Protein AF-A0A2N0NFM0-F1 (afdb_monomer_lite)

Sequence (67 aa):
MGLEAYFLAGDINKSEKYTAQEMHNELKGLVEEGVLEEEEIPKISTISNWISRYAQTHRKLKAQQAL

Organism: NCBI:txid588596

Radius of gyration: 13.41 Å; chains: 1; bounding box: 35×20×35 Å

pLDDT: mean 76.19, std 15.33, range [45.75, 94.12]

Secondary structure (DSSP, 8-state):
--THHHHHHHHTT-SS---HHHHHHHHHHHHHTTSS-GGG---HHHHHHHHHHHHHHHHHHHHHTT-

Foldseek 3Di:
DDLVVVLVVVVVPDPDQDQLVNSLVVVVVCVVVVNDPPVSRDDSVVSNVSSVVVVVVVVVVVVVVVD

Structure (mmCIF, N/CA/C/O backbone):
data_AF-A0A2N0NFM0-F1
#
_entry.id   AF-A0A2N0NFM0-F1
#
loop_
_atom_site.group_PDB
_atom_site.id
_atom_site.type_symbol
_atom_site.label_atom_id
_atom_site.label_alt_id
_atom_site.label_comp_id
_atom_site.label_asym_id
_atom_site.label_entity_id
_atom_site.label_seq_id
_atom_site.pdbx_PDB_ins_code
_atom_site.Cartn_x
_atom_site.Cartn_y
_atom_site.Cartn_z
_ato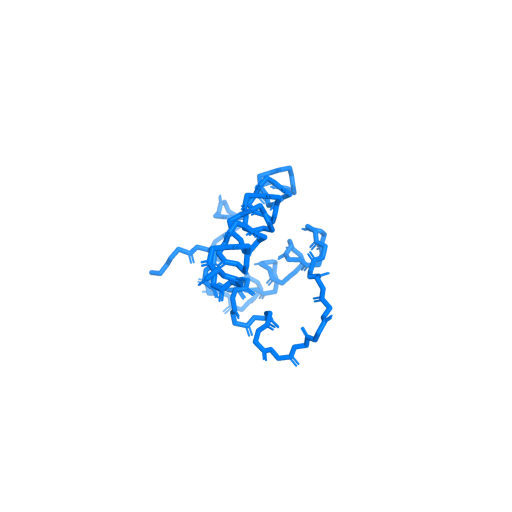m_site.occupancy
_atom_site.B_iso_or_equiv
_atom_site.auth_seq_id
_atom_site.auth_comp_id
_atom_site.auth_asym_id
_atom_site.auth_atom_id
_atom_site.pdbx_PDB_model_num
ATOM 1 N N . MET A 1 1 ? -5.556 -13.033 -1.017 1.00 53.69 1 MET A N 1
ATOM 2 C CA . MET A 1 1 ? -4.677 -12.172 -1.840 1.00 53.69 1 MET A CA 1
ATOM 3 C C . MET A 1 1 ? -3.838 -11.349 -0.878 1.00 53.69 1 MET A C 1
ATOM 5 O O . MET A 1 1 ? -4.400 -10.896 0.106 1.00 53.69 1 MET A O 1
ATOM 9 N N . GLY A 1 2 ? -2.520 -11.238 -1.072 1.00 72.94 2 GLY A N 1
ATOM 10 C CA . GLY A 1 2 ? -1.686 -10.374 -0.221 1.00 72.94 2 GLY A CA 1
ATOM 11 C C . GLY A 1 2 ? -1.875 -8.897 -0.581 1.00 72.94 2 GLY A C 1
ATOM 12 O O . GLY A 1 2 ? -2.251 -8.602 -1.713 1.00 72.94 2 GLY A O 1
ATOM 13 N N . LEU A 1 3 ? -1.582 -7.976 0.345 1.00 73.88 3 LEU A N 1
ATOM 14 C CA . LEU A 1 3 ? -1.693 -6.521 0.118 1.00 73.88 3 LEU A CA 1
ATOM 15 C C . LEU A 1 3 ? -0.848 -6.027 -1.074 1.00 73.88 3 LEU A C 1
ATOM 17 O O . LEU A 1 3 ? -1.150 -5.017 -1.701 1.00 73.88 3 LEU A O 1
ATOM 21 N N . GLU A 1 4 ? 0.181 -6.791 -1.434 1.00 69.31 4 GLU A N 1
ATOM 22 C CA . GLU A 1 4 ? 1.028 -6.594 -2.614 1.00 69.31 4 GLU A CA 1
ATOM 23 C C . GLU A 1 4 ? 0.246 -6.692 -3.941 1.00 69.31 4 GLU A C 1
ATOM 25 O O . GLU A 1 4 ? 0.670 -6.134 -4.949 1.00 69.31 4 GLU A O 1
ATOM 30 N N . ALA A 1 5 ? -0.910 -7.368 -3.966 1.00 72.06 5 ALA A N 1
ATOM 31 C CA . ALA A 1 5 ? -1.749 -7.474 -5.160 1.00 72.06 5 ALA A CA 1
ATOM 32 C C . ALA A 1 5 ? -2.442 -6.148 -5.516 1.00 72.06 5 ALA A C 1
ATOM 34 O O . ALA A 1 5 ? -2.620 -5.864 -6.700 1.00 72.06 5 ALA A O 1
ATOM 35 N N . TYR A 1 6 ? -2.773 -5.317 -4.521 1.00 70.81 6 TYR A N 1
ATOM 36 C CA . TYR A 1 6 ? -3.330 -3.980 -4.758 1.00 70.81 6 TYR A CA 1
ATOM 37 C C . TYR A 1 6 ? -2.317 -3.078 -5.469 1.00 70.81 6 TYR A C 1
ATOM 39 O O . TYR A 1 6 ? -2.670 -2.376 -6.412 1.00 70.81 6 TYR A O 1
ATOM 47 N N . PHE A 1 7 ? -1.032 -3.200 -5.116 1.00 66.50 7 PHE A N 1
ATOM 48 C CA . PHE A 1 7 ? 0.050 -2.522 -5.831 1.00 66.50 7 PHE A CA 1
ATOM 49 C C . PHE A 1 7 ? 0.123 -2.944 -7.30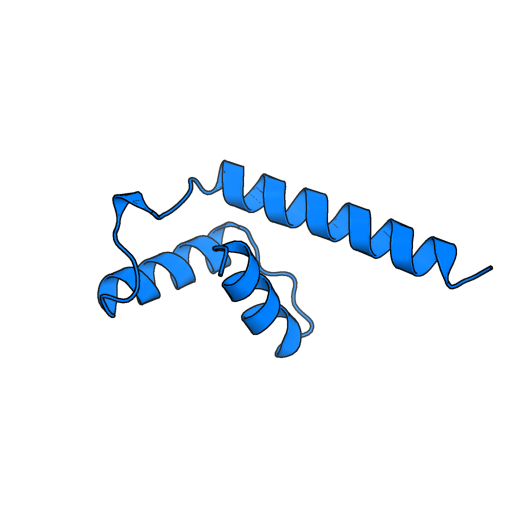4 1.00 66.50 7 PHE A C 1
ATOM 51 O O . PHE A 1 7 ? 0.204 -2.093 -8.183 1.00 66.50 7 PHE A O 1
ATOM 58 N N . LEU A 1 8 ? 0.058 -4.250 -7.591 1.00 66.56 8 LEU A N 1
ATOM 59 C CA . LEU A 1 8 ? 0.101 -4.750 -8.970 1.00 66.56 8 LEU A CA 1
ATOM 60 C C . LEU A 1 8 ? -1.097 -4.267 -9.800 1.00 66.56 8 LEU A C 1
ATOM 62 O O . LEU A 1 8 ? -0.934 -3.952 -10.975 1.00 66.56 8 LEU A O 1
ATOM 66 N N . ALA A 1 9 ? -2.286 -4.187 -9.199 1.00 65.00 9 ALA A N 1
ATOM 67 C CA . ALA A 1 9 ? -3.476 -3.671 -9.869 1.00 65.00 9 ALA A CA 1
ATOM 68 C C . ALA A 1 9 ? -3.345 -2.174 -10.224 1.00 65.00 9 ALA A C 1
ATOM 70 O O . ALA A 1 9 ? -3.763 -1.775 -11.312 1.00 65.00 9 ALA A O 1
ATOM 71 N N . GLY A 1 10 ? -2.716 -1.372 -9.355 1.00 61.09 10 GLY A N 1
ATOM 72 C CA . GLY A 1 10 ? -2.382 0.030 -9.633 1.00 61.09 10 GLY A CA 1
ATOM 73 C C . GLY A 1 10 ? -1.285 0.203 -10.698 1.00 61.09 10 GLY A C 1
ATOM 74 O O . GLY A 1 10 ? -1.420 1.039 -11.593 1.00 61.09 10 GLY A O 1
ATOM 75 N N . ASP A 1 11 ? -0.238 -0.630 -10.659 1.00 60.09 11 ASP A N 1
ATOM 76 C CA . ASP A 1 11 ? 0.920 -0.603 -11.580 1.00 60.09 11 ASP A CA 1
ATOM 77 C C . ASP A 1 11 ? 0.540 -0.987 -13.029 1.00 60.09 11 ASP A C 1
ATOM 79 O O . ASP A 1 11 ? 1.116 -0.477 -13.988 1.00 60.09 11 ASP A O 1
ATOM 83 N N . ILE A 1 12 ? -0.481 -1.837 -13.221 1.00 54.34 12 ILE A N 1
ATOM 84 C CA . ILE A 1 12 ? -0.967 -2.242 -14.558 1.00 54.34 12 ILE A CA 1
ATOM 85 C C . ILE A 1 12 ? -1.625 -1.075 -15.318 1.00 54.34 12 ILE A C 1
ATOM 87 O O . ILE A 1 12 ? -1.677 -1.105 -16.550 1.00 54.34 12 ILE A O 1
ATOM 91 N N . ASN A 1 13 ? -2.101 -0.035 -14.622 1.00 50.41 13 ASN A N 1
ATOM 92 C CA . ASN A 1 13 ? -2.888 1.031 -15.245 1.00 50.41 13 ASN A CA 1
ATOM 93 C C . ASN A 1 13 ? -2.106 2.333 -15.506 1.00 50.41 13 ASN A C 1
ATOM 95 O O . ASN A 1 13 ? -2.588 3.181 -16.258 1.00 50.41 13 ASN A O 1
ATOM 99 N N . LYS A 1 14 ? -0.908 2.532 -14.936 1.00 45.75 14 LYS A N 1
ATOM 100 C CA . LYS A 1 14 ? -0.116 3.755 -15.168 1.00 45.75 14 LYS A CA 1
ATOM 101 C C . LYS A 1 14 ? 1.380 3.478 -15.134 1.00 45.75 14 LYS A C 1
ATOM 103 O O . LYS A 1 14 ? 1.881 2.807 -14.247 1.00 45.75 14 LYS A O 1
ATOM 108 N N . SER A 1 15 ? 2.115 4.080 -16.067 1.00 45.78 15 SER A N 1
ATOM 109 C CA . SER A 1 15 ? 3.580 4.031 -16.162 1.00 45.78 15 SER A CA 1
ATOM 110 C C . SER A 1 15 ? 4.318 4.742 -15.011 1.00 45.78 15 SER A C 1
ATOM 112 O O . SER A 1 15 ? 5.458 5.178 -15.191 1.00 45.78 15 SER A O 1
ATOM 114 N N . GLU A 1 16 ? 3.683 4.927 -13.859 1.00 52.62 16 GLU A N 1
ATOM 115 C CA . GLU A 1 16 ? 4.182 5.735 -12.756 1.00 52.62 16 GLU A CA 1
ATOM 116 C C . GLU A 1 16 ? 4.322 4.861 -11.519 1.00 52.62 16 GLU A C 1
ATOM 118 O O . GLU A 1 16 ? 3.365 4.294 -11.004 1.00 52.62 16 GLU A O 1
ATOM 123 N N . LYS A 1 17 ? 5.570 4.732 -11.067 1.00 63.47 17 LYS A N 1
ATOM 124 C CA . LYS A 1 17 ? 5.920 4.057 -9.823 1.00 63.47 17 LYS A CA 1
ATOM 125 C C . LYS A 1 17 ? 5.088 4.662 -8.697 1.00 63.47 17 LYS A C 1
ATOM 127 O O . LYS A 1 17 ? 5.350 5.803 -8.327 1.00 63.47 17 LYS A O 1
ATOM 132 N N . TYR A 1 18 ? 4.184 3.886 -8.107 1.00 69.00 18 TYR A N 1
ATOM 133 C CA . TYR A 1 18 ? 3.577 4.271 -6.838 1.00 69.00 18 TYR A CA 1
ATOM 134 C C . TYR A 1 18 ? 4.683 4.571 -5.825 1.00 69.00 18 TYR A C 1
ATOM 136 O O . TYR A 1 18 ? 5.575 3.750 -5.575 1.00 69.00 18 TYR A O 1
ATOM 144 N N . THR A 1 19 ? 4.635 5.759 -5.237 1.00 84.44 19 THR A N 1
ATOM 145 C CA . THR A 1 19 ? 5.382 6.049 -4.021 1.00 84.44 19 THR A CA 1
ATOM 146 C C . THR A 1 19 ? 4.762 5.276 -2.861 1.00 84.44 19 THR A C 1
ATOM 148 O O . THR A 1 19 ? 3.579 4.926 -2.860 1.00 84.44 19 THR A O 1
ATOM 151 N N . ALA A 1 20 ? 5.550 5.029 -1.815 1.00 87.50 20 ALA A N 1
ATOM 152 C CA . ALA A 1 20 ? 5.029 4.363 -0.626 1.00 87.50 20 ALA A CA 1
ATOM 153 C C . ALA A 1 20 ? 3.895 5.150 0.050 1.00 87.50 20 ALA A C 1
ATOM 155 O O . ALA A 1 20 ? 3.047 4.556 0.709 1.00 87.50 20 ALA A O 1
ATOM 156 N N . GLN A 1 21 ? 3.874 6.475 -0.128 1.00 88.81 21 GLN A N 1
ATOM 157 C CA . GLN A 1 21 ? 2.823 7.337 0.398 1.00 88.81 21 GLN A CA 1
ATOM 158 C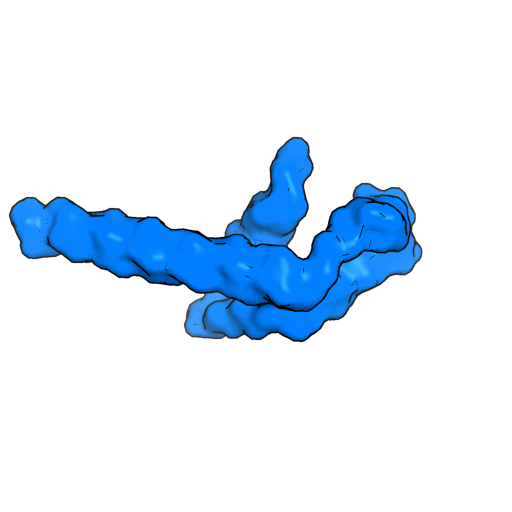 C . GLN A 1 21 ? 1.512 7.177 -0.376 1.00 88.81 21 GLN A C 1
ATOM 160 O O . GLN A 1 21 ? 0.457 7.094 0.244 1.00 88.81 21 GLN A O 1
ATOM 165 N N . GLU A 1 22 ? 1.569 7.110 -1.707 1.00 86.88 22 GLU A N 1
ATOM 166 C CA . GLU A 1 22 ? 0.378 6.904 -2.541 1.00 86.88 22 GLU A CA 1
ATOM 167 C C . GLU A 1 22 ? -0.254 5.541 -2.263 1.00 86.88 22 GLU A C 1
ATOM 169 O O . GLU A 1 22 ? -1.453 5.468 -2.019 1.00 86.88 22 GLU A O 1
ATOM 174 N N . MET A 1 23 ? 0.558 4.482 -2.175 1.00 87.25 23 MET A N 1
ATOM 175 C CA . MET A 1 23 ? 0.049 3.150 -1.840 1.00 87.25 23 MET A CA 1
ATOM 176 C C . MET A 1 23 ? -0.566 3.118 -0.436 1.00 87.25 23 MET A C 1
ATOM 178 O O . MET A 1 23 ? -1.608 2.510 -0.224 1.00 87.25 23 MET A O 1
ATOM 182 N N . HIS A 1 24 ? 0.037 3.809 0.531 1.00 91.00 24 HIS A N 1
ATOM 183 C CA . HIS A 1 24 ? -0.545 3.922 1.866 1.00 91.00 24 HIS A CA 1
ATOM 184 C C . HIS A 1 24 ? -1.891 4.667 1.862 1.00 91.00 24 HIS A C 1
ATOM 186 O O . HIS A 1 24 ? -2.785 4.317 2.627 1.00 91.00 24 HIS A O 1
ATOM 192 N N . ASN A 1 25 ? -2.051 5.681 1.008 1.00 90.50 25 ASN A N 1
ATOM 193 C CA . ASN A 1 25 ? -3.313 6.407 0.873 1.00 90.50 25 ASN A CA 1
ATOM 194 C C . ASN A 1 25 ? -4.403 5.545 0.217 1.00 90.50 25 ASN A C 1
ATOM 196 O O . ASN A 1 25 ? -5.547 5.606 0.650 1.00 90.50 25 ASN A O 1
ATOM 200 N N . GLU A 1 26 ? -4.063 4.707 -0.764 1.00 88.69 26 GLU A N 1
ATOM 201 C CA . GLU A 1 26 ? -5.030 3.759 -1.335 1.00 88.69 26 GLU A CA 1
ATOM 202 C C . GLU A 1 26 ? -5.487 2.711 -0.325 1.00 88.69 26 GLU A C 1
ATOM 204 O O . GLU A 1 26 ? -6.680 2.441 -0.221 1.00 88.69 26 GLU A O 1
ATOM 209 N N . LEU A 1 27 ? -4.563 2.169 0.475 1.00 89.94 27 LEU A N 1
ATOM 210 C CA . LEU A 1 27 ? -4.921 1.225 1.536 1.00 89.94 27 LEU A CA 1
ATOM 211 C C . LEU A 1 27 ? -5.866 1.860 2.565 1.00 89.94 27 LEU A C 1
ATOM 213 O O . LEU A 1 27 ? -6.755 1.182 3.064 1.00 89.94 27 LEU A O 1
ATOM 217 N N . LYS A 1 28 ? -5.729 3.165 2.834 1.00 92.06 28 LYS A N 1
ATOM 218 C CA . LYS A 1 28 ? -6.699 3.908 3.651 1.00 92.06 28 LYS A CA 1
ATOM 219 C C . LYS A 1 28 ? -8.067 4.027 2.989 1.00 92.06 28 LYS A C 1
ATOM 221 O O . LYS A 1 28 ? -9.060 3.839 3.677 1.00 92.06 28 LYS A O 1
ATOM 226 N N . GLY A 1 29 ? -8.124 4.278 1.681 1.00 91.44 29 GLY A N 1
ATOM 227 C CA . GLY A 1 29 ? -9.390 4.272 0.940 1.00 91.44 29 GLY A CA 1
ATOM 228 C C . GLY A 1 29 ? -10.119 2.928 1.057 1.00 91.44 29 GLY A C 1
ATOM 229 O O . GLY A 1 29 ? -11.320 2.894 1.285 1.00 91.44 29 GLY A O 1
ATOM 230 N N . LEU A 1 30 ? -9.384 1.813 1.023 1.00 90.00 30 LEU A N 1
ATOM 231 C CA . LEU A 1 30 ? -9.964 0.481 1.231 1.00 90.00 30 LEU A CA 1
ATOM 232 C C . LEU A 1 30 ? -10.495 0.264 2.657 1.00 90.00 30 LEU A C 1
ATOM 234 O O . LEU A 1 30 ? -11.462 -0.473 2.831 1.00 90.00 30 LEU A O 1
ATOM 238 N N . VAL A 1 31 ? -9.902 0.904 3.669 1.00 93.06 31 VAL A N 1
ATOM 239 C CA . VAL A 1 31 ? -10.458 0.908 5.034 1.00 93.06 31 VAL A CA 1
ATOM 240 C C . VAL A 1 31 ? -11.746 1.722 5.095 1.00 93.06 31 VAL A C 1
ATOM 242 O O . VAL A 1 31 ? -12.728 1.277 5.682 1.00 93.06 31 VAL A O 1
ATOM 245 N N . GLU A 1 32 ? -11.783 2.882 4.438 1.00 93.88 32 GLU A N 1
ATOM 246 C CA . GLU A 1 32 ? -13.001 3.699 4.333 1.00 93.88 32 GLU A CA 1
ATOM 247 C C . GLU A 1 32 ? -14.141 2.944 3.625 1.00 93.88 32 GLU A C 1
ATOM 249 O O . GLU A 1 32 ? -15.307 3.096 3.988 1.00 93.88 32 GLU A O 1
ATOM 254 N N . GLU A 1 33 ? -13.808 2.087 2.657 1.00 93.50 33 GLU A N 1
ATOM 255 C CA . GLU A 1 33 ? -14.749 1.207 1.954 1.00 93.50 33 GLU A CA 1
ATOM 256 C C . GLU A 1 33 ? -15.115 -0.071 2.739 1.00 93.50 33 GLU A C 1
ATOM 258 O O . GLU A 1 33 ? -15.968 -0.842 2.292 1.00 93.50 33 GLU A O 1
ATOM 263 N N . GLY A 1 34 ? -14.496 -0.316 3.900 1.00 92.50 34 GL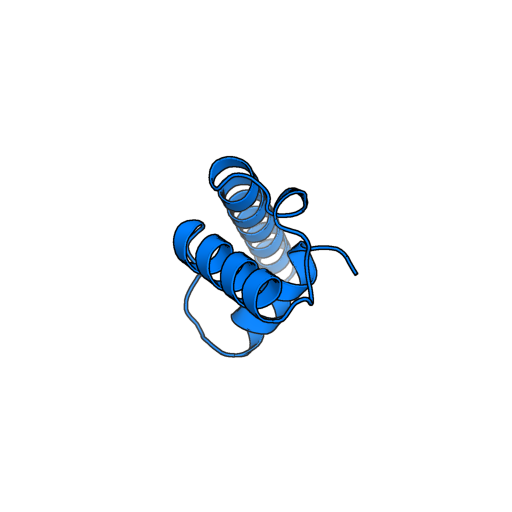Y A N 1
ATOM 264 C CA . GLY A 1 34 ? -14.701 -1.527 4.704 1.00 92.50 34 GLY A CA 1
ATOM 265 C C . GLY A 1 34 ? -14.145 -2.804 4.062 1.00 92.50 34 GLY A C 1
ATOM 266 O O . GLY A 1 34 ? -14.574 -3.908 4.394 1.00 92.50 34 GLY A O 1
ATOM 267 N N . VAL A 1 35 ? -13.223 -2.659 3.107 1.00 91.38 35 VAL A N 1
ATOM 268 C CA . VAL A 1 35 ? -12.533 -3.763 2.422 1.00 91.38 35 VAL A CA 1
ATOM 269 C C . VAL A 1 35 ? -11.335 -4.260 3.237 1.00 91.38 35 VAL A C 1
ATOM 271 O O . VAL A 1 35 ? -10.969 -5.431 3.126 1.00 91.38 35 VAL A O 1
ATOM 274 N N . LEU A 1 36 ? -10.727 -3.383 4.038 1.00 90.62 36 LEU A N 1
ATOM 275 C CA . LEU A 1 36 ?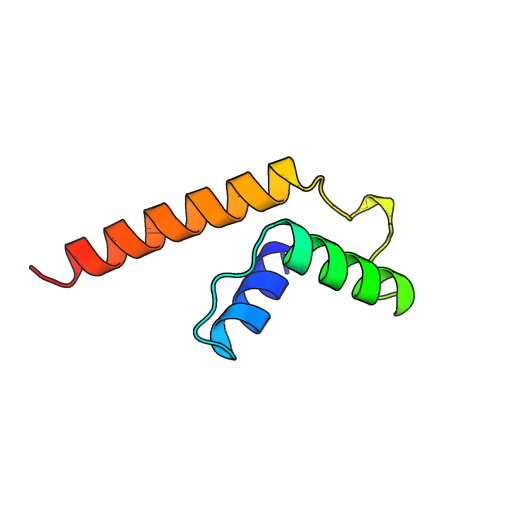 -9.615 -3.681 4.943 1.00 90.62 36 LEU A CA 1
ATOM 276 C C . LEU A 1 36 ? -9.900 -3.120 6.338 1.00 90.62 36 LEU A C 1
ATOM 278 O O . LEU A 1 36 ? -10.607 -2.124 6.473 1.00 90.62 36 LEU A O 1
ATOM 282 N N . GLU A 1 37 ? -9.292 -3.718 7.356 1.00 93.12 37 GLU A N 1
ATOM 283 C CA . GLU A 1 37 ? -9.245 -3.141 8.702 1.00 93.12 37 GLU A CA 1
ATOM 284 C C . GLU A 1 37 ? -8.041 -2.188 8.842 1.00 93.12 37 GLU A C 1
ATOM 286 O O . GLU A 1 37 ? -7.007 -2.354 8.183 1.00 93.12 37 GLU A O 1
ATOM 291 N N . GLU A 1 38 ? -8.133 -1.178 9.713 1.00 91.25 38 GLU A N 1
ATOM 292 C CA . GLU A 1 38 ? -7.054 -0.189 9.891 1.00 91.25 38 GLU A CA 1
ATOM 293 C C . GLU A 1 38 ? -5.751 -0.842 10.386 1.00 91.25 38 GLU A C 1
ATOM 295 O O . GLU A 1 38 ? -4.653 -0.471 9.960 1.00 91.25 38 GLU A O 1
ATOM 300 N N . GLU A 1 39 ? -5.861 -1.872 11.225 1.00 92.56 39 GLU A N 1
ATOM 301 C CA . GLU A 1 39 ? -4.732 -2.642 11.750 1.00 92.56 39 GLU A CA 1
ATOM 302 C C . GLU A 1 39 ? -4.005 -3.448 10.667 1.00 92.56 39 GLU A C 1
ATOM 304 O O . GLU A 1 39 ? -2.846 -3.839 10.855 1.00 92.56 39 GLU A O 1
ATOM 309 N N . GLU A 1 40 ? -4.662 -3.687 9.531 1.00 89.19 40 GLU A N 1
ATOM 310 C CA . GLU A 1 40 ? -4.066 -4.358 8.383 1.00 89.19 40 GLU A CA 1
ATOM 311 C C . GLU A 1 40 ? -3.209 -3.407 7.541 1.00 89.19 40 GLU A C 1
ATOM 313 O O . GLU A 1 40 ? -2.411 -3.882 6.725 1.00 89.19 40 GLU A O 1
ATOM 318 N N . ILE A 1 41 ? -3.296 -2.084 7.751 1.00 91.38 41 ILE A N 1
ATOM 319 C CA . ILE A 1 41 ? -2.465 -1.122 7.026 1.00 91.38 41 ILE A CA 1
ATOM 320 C C . ILE A 1 41 ? -1.004 -1.232 7.500 1.00 91.38 41 ILE A C 1
ATOM 322 O O . ILE A 1 41 ? -0.653 -0.896 8.637 1.00 91.38 41 ILE A O 1
ATOM 326 N N . PRO A 1 42 ? -0.080 -1.634 6.612 1.00 90.62 42 PRO A N 1
ATOM 327 C CA . PRO A 1 42 ? 1.329 -1.694 6.926 1.00 90.62 42 PRO A CA 1
ATOM 328 C C . PRO A 1 42 ? 1.920 -0.284 6.968 1.00 90.62 42 PRO A C 1
ATOM 330 O O . PRO A 1 42 ? 1.545 0.617 6.218 1.00 90.62 42 PRO A O 1
ATOM 333 N N . LYS A 1 43 ? 2.947 -0.104 7.801 1.00 94.12 43 LYS A N 1
ATOM 334 C CA . LYS A 1 43 ? 3.703 1.154 7.859 1.00 94.12 43 LYS A CA 1
ATOM 335 C C . LYS A 1 43 ? 4.282 1.511 6.487 1.00 94.12 43 LYS A C 1
ATOM 337 O O . LYS A 1 43 ? 4.751 0.643 5.751 1.00 94.12 43 LYS A O 1
ATOM 342 N N . ILE A 1 44 ? 4.399 2.809 6.213 1.00 90.88 44 ILE A N 1
ATOM 343 C CA . ILE A 1 44 ? 5.009 3.346 4.982 1.00 90.88 44 ILE A CA 1
ATOM 344 C C . ILE A 1 44 ? 6.419 2.776 4.732 1.00 90.88 44 ILE A C 1
ATOM 346 O O . ILE A 1 44 ? 6.800 2.537 3.587 1.00 90.88 44 ILE A O 1
ATOM 350 N N . SER A 1 45 ? 7.200 2.497 5.782 1.00 91.94 45 SER A N 1
ATOM 351 C CA . SER A 1 45 ? 8.521 1.861 5.655 1.00 91.94 45 SER A CA 1
ATOM 352 C C . SER A 1 45 ? 8.447 0.416 5.144 1.00 91.94 45 SER A C 1
ATOM 354 O O . SER A 1 45 ? 9.279 0.004 4.335 1.00 91.94 45 SER A O 1
ATOM 356 N N . THR A 1 46 ? 7.437 -0.345 5.565 1.00 89.81 46 THR A N 1
ATOM 357 C CA . THR A 1 46 ? 7.160 -1.696 5.060 1.00 89.81 46 THR A CA 1
ATOM 358 C C . THR A 1 46 ? 6.765 -1.643 3.588 1.00 89.81 46 THR A C 1
ATOM 360 O O . THR A 1 46 ? 7.333 -2.370 2.776 1.00 89.81 46 THR A O 1
ATOM 363 N N . ILE A 1 47 ? 5.886 -0.706 3.228 1.00 88.25 47 ILE A N 1
ATOM 364 C CA . ILE A 1 47 ? 5.471 -0.465 1.842 1.00 88.25 47 ILE A CA 1
ATOM 365 C C . ILE A 1 47 ? 6.678 -0.079 0.969 1.00 88.25 47 ILE A C 1
ATOM 367 O O . ILE A 1 47 ? 6.892 -0.638 -0.105 1.00 88.25 47 ILE A O 1
ATOM 371 N N . SER A 1 48 ? 7.538 0.815 1.463 1.00 86.75 48 SER A N 1
ATOM 372 C CA . SER A 1 48 ? 8.775 1.227 0.780 1.00 86.75 48 SER A CA 1
ATOM 373 C C . SER A 1 48 ? 9.717 0.047 0.530 1.00 86.75 48 SER A C 1
ATOM 375 O O . SER A 1 48 ? 10.335 -0.054 -0.536 1.00 86.75 48 SER A O 1
ATOM 377 N N . ASN A 1 49 ? 9.815 -0.873 1.495 1.00 87.69 49 ASN A N 1
ATOM 378 C CA . ASN A 1 49 ? 10.586 -2.103 1.351 1.00 87.69 49 ASN A CA 1
ATOM 379 C C . ASN A 1 49 ? 9.989 -3.034 0.288 1.00 87.69 49 ASN A C 1
ATOM 381 O O . ASN A 1 49 ? 10.753 -3.617 -0.484 1.00 87.69 49 ASN A O 1
ATOM 385 N N . TRP A 1 50 ? 8.662 -3.160 0.209 1.00 86.25 50 TRP A N 1
ATOM 386 C CA . TRP A 1 50 ? 7.995 -3.940 -0.840 1.00 86.25 50 TRP A CA 1
ATOM 387 C C . TRP A 1 50 ? 8.265 -3.367 -2.229 1.00 86.25 50 TRP A C 1
ATOM 389 O O . TRP A 1 50 ? 8.760 -4.091 -3.095 1.00 86.25 50 TRP A O 1
ATOM 399 N N . ILE A 1 51 ? 8.083 -2.056 -2.407 1.00 80.19 51 ILE A N 1
ATOM 400 C CA . ILE A 1 51 ? 8.376 -1.353 -3.666 1.00 80.19 51 ILE A CA 1
ATOM 401 C C . ILE A 1 51 ? 9.846 -1.552 -4.066 1.00 80.19 51 ILE A C 1
ATOM 403 O O . ILE A 1 51 ? 10.160 -1.889 -5.210 1.00 80.19 51 ILE A O 1
ATOM 407 N N . SER A 1 52 ? 10.770 -1.413 -3.112 1.00 82.12 52 SER A N 1
ATOM 408 C CA . SER A 1 52 ? 12.207 -1.579 -3.360 1.00 82.12 52 SER A CA 1
ATOM 409 C C . SER A 1 52 ? 12.585 -3.013 -3.742 1.00 82.12 52 SER A C 1
ATOM 411 O O . SER A 1 52 ? 13.470 -3.214 -4.581 1.00 82.12 52 SER A O 1
ATOM 413 N N . ARG A 1 53 ? 11.942 -4.022 -3.140 1.00 81.69 53 ARG A N 1
ATOM 414 C CA . ARG A 1 53 ? 12.139 -5.439 -3.490 1.00 81.69 53 ARG A CA 1
ATOM 415 C C . ARG A 1 53 ? 11.577 -5.739 -4.874 1.00 81.69 53 ARG A C 1
ATOM 417 O O . ARG A 1 53 ? 12.292 -6.316 -5.690 1.00 81.69 53 ARG A O 1
ATOM 424 N N . TYR A 1 54 ? 10.366 -5.276 -5.168 1.00 75.69 54 TYR A N 1
ATOM 425 C CA . TYR A 1 54 ? 9.737 -5.453 -6.473 1.00 75.69 54 TYR A CA 1
ATOM 426 C C . TYR A 1 54 ? 10.572 -4.826 -7.599 1.00 75.69 54 TYR A C 1
ATOM 428 O O . TYR A 1 54 ? 10.910 -5.499 -8.574 1.00 75.69 54 TYR A O 1
ATOM 436 N N . ALA A 1 55 ? 11.031 -3.583 -7.419 1.00 72.94 55 ALA A N 1
ATOM 437 C CA . ALA A 1 55 ? 11.882 -2.899 -8.390 1.00 72.94 55 ALA A CA 1
ATOM 438 C C . ALA A 1 55 ? 13.215 -3.631 -8.644 1.00 72.94 55 ALA A C 1
ATOM 440 O O . ALA A 1 55 ? 13.726 -3.626 -9.766 1.00 72.94 55 ALA A O 1
ATOM 441 N N . GLN A 1 56 ? 13.797 -4.269 -7.622 1.00 72.94 56 GLN A N 1
ATOM 442 C CA . GLN A 1 56 ? 15.003 -5.089 -7.778 1.00 72.94 56 GLN A CA 1
ATOM 443 C C . GLN A 1 56 ? 14.728 -6.383 -8.548 1.00 72.94 56 GLN A C 1
ATOM 445 O O . GLN A 1 56 ? 15.502 -6.727 -9.443 1.00 72.94 56 GLN A O 1
ATOM 450 N N . THR A 1 57 ? 13.634 -7.078 -8.233 1.00 68.31 57 THR A N 1
ATOM 451 C CA . THR A 1 57 ? 13.234 -8.311 -8.925 1.00 68.31 57 THR A CA 1
ATOM 452 C C . THR A 1 57 ? 12.916 -8.037 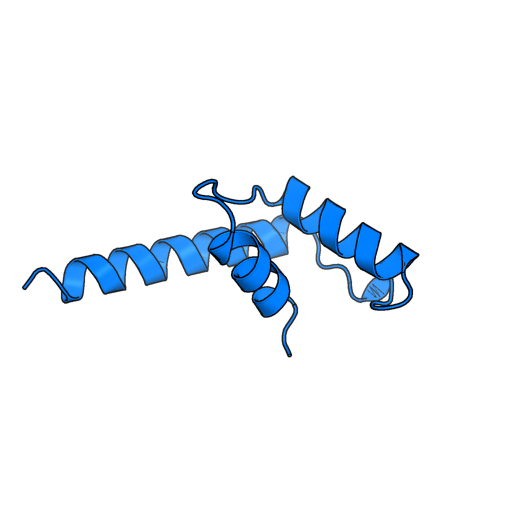-10.393 1.00 68.31 57 THR A C 1
ATOM 454 O O . THR A 1 57 ? 13.411 -8.749 -11.261 1.00 68.31 57 THR A O 1
ATOM 457 N N . HIS A 1 58 ? 12.199 -6.952 -10.694 1.00 65.44 58 HIS A N 1
ATOM 458 C CA . HIS A 1 58 ? 11.871 -6.563 -12.065 1.00 65.44 58 HIS A CA 1
ATOM 459 C C . HIS A 1 58 ? 13.120 -6.211 -12.893 1.00 65.44 58 HIS A C 1
ATOM 461 O O . HIS A 1 58 ? 13.246 -6.635 -14.042 1.00 65.44 58 HIS A O 1
ATOM 467 N N . ARG A 1 59 ? 14.094 -5.496 -12.304 1.00 60.81 59 ARG A N 1
ATOM 468 C CA . ARG A 1 59 ? 15.388 -5.230 -12.960 1.00 60.81 59 ARG A CA 1
ATOM 469 C C . ARG A 1 59 ? 16.154 -6.517 -13.270 1.00 60.81 59 ARG A C 1
ATOM 471 O O . ARG A 1 59 ? 16.704 -6.634 -14.360 1.00 60.81 59 ARG A O 1
ATOM 478 N N . LYS A 1 60 ? 16.171 -7.481 -12.343 1.00 59.91 60 LYS A N 1
ATOM 479 C CA . LYS A 1 60 ? 16.813 -8.789 -12.561 1.00 59.91 60 LYS A CA 1
ATOM 480 C C . LYS A 1 60 ? 16.113 -9.598 -13.653 1.00 59.91 60 LYS A C 1
ATOM 482 O O . LYS A 1 60 ? 16.800 -10.175 -14.489 1.00 59.91 60 LYS A O 1
ATOM 487 N N . LEU A 1 61 ? 14.779 -9.587 -13.685 1.00 58.19 61 LEU A N 1
ATOM 488 C CA . LEU A 1 61 ? 14.000 -10.296 -14.702 1.00 58.19 61 LEU A CA 1
ATOM 489 C C . LEU A 1 61 ? 14.255 -9.730 -16.108 1.00 58.19 61 LEU A C 1
ATOM 491 O O . LEU A 1 61 ? 14.532 -10.492 -17.030 1.00 58.19 61 LEU A O 1
ATOM 495 N N . LYS A 1 62 ? 14.246 -8.396 -16.264 1.00 57.50 62 LYS A N 1
ATOM 496 C CA . LYS A 1 62 ? 14.581 -7.753 -17.547 1.00 57.50 62 LYS A CA 1
ATOM 497 C C . LYS A 1 62 ? 16.030 -7.995 -17.970 1.00 57.50 62 LYS A C 1
ATOM 499 O O . LYS A 1 62 ? 16.286 -8.156 -19.155 1.00 57.50 62 LYS A O 1
ATOM 504 N N . ALA A 1 63 ? 16.965 -8.043 -17.021 1.00 57.69 63 ALA A N 1
ATOM 505 C CA . ALA A 1 63 ? 18.363 -8.348 -17.316 1.00 57.69 63 ALA A CA 1
ATOM 506 C C . ALA A 1 63 ? 18.574 -9.808 -17.763 1.00 57.69 63 ALA A C 1
ATOM 508 O O . ALA A 1 63 ? 19.428 -10.057 -18.605 1.00 57.69 63 ALA A O 1
ATOM 509 N N . GLN A 1 64 ? 17.794 -10.764 -17.246 1.00 55.78 64 GLN A N 1
ATOM 510 C CA . GLN A 1 64 ? 17.853 -12.171 -17.670 1.00 55.78 64 GLN A CA 1
ATOM 511 C C . GLN A 1 64 ? 17.163 -12.444 -19.013 1.00 55.78 64 GLN A C 1
ATOM 513 O O . GLN A 1 64 ? 17.541 -13.389 -19.691 1.00 55.78 64 GLN A O 1
ATOM 518 N N . GLN A 1 65 ? 16.170 -11.641 -19.401 1.00 53.72 65 GLN A N 1
ATOM 519 C CA . GLN A 1 65 ? 15.479 -11.768 -20.694 1.00 53.72 65 GLN A CA 1
ATOM 520 C C . GLN A 1 65 ? 16.217 -11.086 -21.860 1.00 53.72 65 GLN A C 1
ATOM 522 O O . GLN A 1 65 ? 15.799 -11.225 -23.004 1.00 53.72 65 GLN A O 1
ATOM 527 N N . ALA A 1 66 ? 17.284 -10.335 -21.579 1.00 54.81 66 ALA A N 1
ATOM 528 C CA . ALA A 1 66 ? 18.099 -9.639 -22.576 1.00 54.81 66 ALA A CA 1
ATOM 529 C C . ALA A 1 66 ? 19.345 -10.438 -23.024 1.00 54.81 66 ALA A C 1
ATOM 531 O O . ALA A 1 66 ? 20.252 -9.848 -23.613 1.00 54.81 66 ALA A O 1
ATOM 532 N N . LEU A 1 67 ? 19.407 -11.740 -22.714 1.00 46.25 67 LEU A N 1
ATOM 533 C CA . LEU A 1 67 ? 20.540 -12.645 -22.956 1.00 46.25 67 LEU A CA 1
ATOM 534 C C . LEU A 1 67 ? 20.166 -13.763 -23.934 1.00 46.25 67 LEU A C 1
ATOM 536 O O . LEU A 1 67 ? 19.033 -14.282 -23.815 1.00 46.25 67 LEU A O 1
#